Protein AF-A0A7L6N3I8-F1 (afdb_monomer)

Organism: NCBI:txid2725268

pLDDT: mean 95.49, std 3.64, range [67.25, 97.94]

Solvent-accessible surface area (backbone atoms only — not comparable to full-atom values): 7381 Å² total; per-residue (Å²): 107,68,72,64,43,45,74,68,75,47,87,74,80,85,43,65,76,22,38,38,44,42,50,69,79,38,63,87,68,44,58,77,39,73,49,67,50,59,47,77,50,19,39,75,73,53,94,69,89,72,90,60,63,66,74,77,82,92,82,75,50,76,74,46,78,44,81,47,46,58,76,43,58,46,72,83,89,39,80,44,69,35,82,55,75,45,78,46,72,44,59,66,72,44,55,93,79,67,46,61,71,83,43,68,98,71,69,88,82,84,89,80,133

Secondary structure (DSSP, 8-state):
-HHHHHTTT----S-EEEEHHHHHH-GGG--SEEE--GGGGT--SS--SSPP---------EEEEEEE-TTPEESGGG-EE--S-EEEEEES--GGGT--GGGTTT-------

Sequence (113 aa):
MIKRLEGKGRDLGIKHCSNSASTIKFPNHSLDMVRCGIALYGYPPVQTDEPFLPVMEVKARVIAIRKVLPGDGVSYGHTYKVEQPRVFASIGIGYADGYQRLFSNQDFFVFKQ

Foldseek 3Di:
DVVVCVVVVDDPPFDADAEQQCCVPPVPPGGRDHHYDVQVQQDRPDDDPDGGDHPDDDDWDFPDKDWDAFQDQDDPPSPDGDHHIDIDTDTPDDVVNVPDPVCVVPDDDDDDD

InterPro domains:
  IPR000821 Alanine racemase [PR00992] (18-45)
  IPR000821 Alanine racemase [PR00992] (71-86)
  IPR000821 Alanine racemase [PR00992] (88-103)
  IPR000821 Alanine racemase [PTHR30511] (3-106)
  IPR001608 Alanine racemase, N-terminal [PF01168] (2-45)
  IPR009006 Alanine racemase/group IV decarboxylase, C-terminal [G3DSA:2.40.37.10] (49-110)
  IPR009006 Alanine racemase/group IV decarboxylase, C-terminal [SSF50621] (41-110)
  IPR011079 Alanine racemase, C-terminal [PF00842] (55-109)
  IPR011079 Alanine racemase, C-terminal [SM01005] (55-113)
  IPR029066 PLP-binding barrel [G3DSA:3.20.20.10] (2-48)
  IPR029066 PLP-binding barrel [SSF51419] (9-56)

Radius of gyration: 24.55 Å; Cα contacts (8 Å, |Δi|>4): 131; chains: 1; bounding box: 43×32×72 Å

Nearest PDB structures (foldseek):
  1xql-assembly1_A  TM=8.725E-01  e=3.681E-07  Geobacillus stearothermophilus
  5yyc-assembly1_C  TM=9.199E-01  e=1.441E-06  Alkalihalophilus pseudofirmus OF4
  3s46-assembly1_B  TM=8.865E-01  e=1.594E-05  Streptococcus pneumoniae
  3e5p-assembly1_C  TM=8.773E-01  e=1.400E-05  Enterococcus faecalis
  3uw6-assembly1_A-1  TM=7.693E-01  e=2.288E-04  Geobacillus stearothermophilus

Mean predicted aligned error: 4.7 Å

Structure (mmCIF, N/CA/C/O backbone):
data_AF-A0A7L6N3I8-F1
#
_entry.id   AF-A0A7L6N3I8-F1
#
loop_
_atom_site.group_PDB
_atom_site.id
_atom_site.type_symbol
_atom_site.label_atom_id
_atom_site.label_alt_id
_atom_site.label_comp_id
_atom_site.label_asym_id
_atom_site.label_entity_id
_atom_site.label_seq_id
_atom_site.pdbx_PDB_ins_code
_atom_site.Cartn_x
_atom_site.Cartn_y
_atom_site.Cartn_z
_atom_site.occupancy
_atom_site.B_iso_or_equiv
_atom_site.auth_seq_id
_atom_site.auth_comp_id
_atom_site.auth_asym_id
_atom_site.auth_atom_id
_atom_site.pdbx_PDB_model_num
ATOM 1 N N . MET A 1 1 ? 20.654 -11.285 -28.985 1.00 89.44 1 MET A N 1
ATOM 2 C CA . MET A 1 1 ? 19.399 -11.441 -29.762 1.00 89.44 1 MET A CA 1
ATOM 3 C C . MET A 1 1 ? 19.153 -10.265 -30.701 1.00 89.44 1 MET A C 1
ATOM 5 O O . MET A 1 1 ? 19.070 -10.527 -31.889 1.00 89.44 1 MET A O 1
ATOM 9 N N . ILE A 1 2 ? 19.098 -9.018 -30.206 1.00 94.56 2 ILE A N 1
ATOM 10 C CA . ILE A 1 2 ? 18.902 -7.790 -31.015 1.00 94.56 2 ILE A CA 1
ATOM 11 C C . ILE A 1 2 ? 19.846 -7.750 -32.230 1.00 94.56 2 ILE A C 1
ATOM 13 O O . ILE A 1 2 ? 19.381 -7.917 -33.353 1.00 94.56 2 ILE A O 1
ATOM 17 N N . LYS A 1 3 ? 21.169 -7.765 -31.995 1.00 95.00 3 LYS A N 1
ATOM 18 C CA . LYS A 1 3 ? 22.193 -7.804 -33.062 1.00 95.00 3 LYS A CA 1
ATOM 19 C C . LYS A 1 3 ? 21.991 -8.922 -34.099 1.00 95.00 3 LYS A C 1
ATOM 21 O O . LYS A 1 3 ? 22.295 -8.755 -35.270 1.00 95.00 3 LYS A O 1
ATOM 26 N N . ARG A 1 4 ? 21.472 -10.084 -33.676 1.00 97.31 4 ARG A N 1
ATOM 27 C CA . ARG A 1 4 ? 21.223 -11.238 -34.562 1.00 97.31 4 ARG A CA 1
ATOM 28 C C . ARG A 1 4 ? 20.042 -10.990 -35.503 1.00 97.31 4 ARG A C 1
ATOM 30 O O . ARG A 1 4 ? 20.048 -11.501 -36.615 1.00 97.31 4 ARG A O 1
ATOM 37 N N . LEU A 1 5 ? 19.006 -10.296 -35.037 1.00 96.69 5 LEU A N 1
ATOM 38 C CA . LEU A 1 5 ? 17.815 -9.998 -35.834 1.00 96.69 5 LEU A CA 1
ATOM 39 C C . LEU A 1 5 ? 18.073 -8.818 -36.775 1.00 96.69 5 LEU A C 1
ATOM 41 O O . LEU A 1 5 ? 17.727 -8.906 -37.950 1.00 96.69 5 LEU A O 1
ATOM 45 N N . GLU A 1 6 ? 18.769 -7.788 -36.297 1.00 95.81 6 GLU A N 1
ATOM 46 C CA . GLU A 1 6 ? 19.216 -6.657 -37.122 1.00 95.81 6 GLU A CA 1
ATOM 47 C C . GLU A 1 6 ? 20.187 -7.117 -38.218 1.00 95.81 6 GLU A C 1
ATOM 49 O O . GLU A 1 6 ? 20.020 -6.758 -39.378 1.00 95.81 6 GLU A O 1
ATOM 54 N N . GLY A 1 7 ? 21.119 -8.028 -37.903 1.00 97.12 7 GLY A N 1
ATOM 55 C CA . GLY A 1 7 ? 21.996 -8.658 -38.899 1.00 97.12 7 GLY A CA 1
ATOM 56 C C . GLY A 1 7 ? 21.265 -9.500 -39.958 1.00 97.12 7 GLY A C 1
ATOM 57 O O . GLY A 1 7 ? 21.863 -9.870 -40.962 1.00 97.12 7 GLY A O 1
ATOM 58 N N . LYS A 1 8 ? 19.971 -9.794 -39.761 1.00 97.56 8 LYS A N 1
ATOM 59 C CA . LYS A 1 8 ? 19.078 -10.414 -40.758 1.00 97.56 8 LYS A CA 1
ATOM 60 C C . LYS A 1 8 ? 18.182 -9.389 -41.476 1.00 97.56 8 LYS A C 1
ATOM 62 O O . LYS A 1 8 ? 17.199 -9.788 -42.097 1.00 97.56 8 LYS A O 1
ATOM 67 N N . GLY A 1 9 ? 18.474 -8.092 -41.357 1.00 96.88 9 GLY A N 1
ATOM 68 C CA . GLY A 1 9 ? 17.721 -7.007 -41.993 1.00 96.88 9 GLY A CA 1
ATOM 69 C C . GLY A 1 9 ? 16.347 -6.736 -41.375 1.00 96.88 9 GLY A C 1
ATOM 70 O O . GLY A 1 9 ? 15.473 -6.204 -42.052 1.00 96.88 9 GLY A O 1
ATOM 71 N N . ARG A 1 10 ? 16.107 -7.143 -40.119 1.00 97.19 10 ARG A N 1
ATOM 72 C CA . ARG A 1 10 ? 14.838 -6.863 -39.426 1.00 97.19 10 ARG A CA 1
ATOM 73 C C . ARG A 1 10 ? 14.891 -5.493 -38.754 1.00 97.19 10 ARG A C 1
ATOM 75 O O . ARG A 1 10 ? 15.762 -5.272 -37.919 1.00 97.19 10 ARG A O 1
ATOM 82 N N . ASP A 1 11 ? 13.918 -4.639 -39.058 1.00 96.19 11 ASP A N 1
ATOM 83 C CA . ASP A 1 11 ? 13.619 -3.457 -38.249 1.00 96.19 11 ASP A CA 1
ATOM 84 C C . ASP A 1 11 ? 12.865 -3.884 -36.980 1.00 96.19 11 ASP A C 1
ATOM 86 O O . ASP A 1 11 ? 11.878 -4.621 -37.044 1.00 96.19 11 ASP A O 1
ATOM 90 N N . LEU A 1 12 ? 13.379 -3.469 -35.823 1.00 95.62 12 LEU A N 1
ATOM 91 C CA . LEU A 1 12 ? 12.834 -3.798 -34.505 1.00 95.62 12 LEU A CA 1
ATOM 92 C C . LEU A 1 12 ? 12.142 -2.601 -33.838 1.00 95.62 12 LEU A C 1
ATOM 94 O O . LEU A 1 12 ? 11.598 -2.766 -32.745 1.00 95.62 12 LEU A O 1
ATOM 98 N N . GLY A 1 13 ? 12.176 -1.415 -34.455 1.00 96.19 13 GLY A N 1
ATOM 99 C CA . GLY A 1 13 ? 11.630 -0.190 -33.880 1.00 96.19 13 GLY A CA 1
ATOM 100 C C . GLY A 1 13 ? 12.259 0.188 -32.531 1.00 96.19 13 GLY A C 1
ATOM 101 O O . GLY A 1 13 ? 13.454 -0.025 -32.290 1.00 96.19 13 GLY A O 1
ATOM 102 N N . ILE A 1 14 ? 11.430 0.762 -31.650 1.00 97.19 14 ILE A N 1
ATOM 103 C CA . ILE A 1 14 ? 11.811 1.182 -30.295 1.00 97.19 14 ILE A CA 1
ATOM 104 C C . ILE A 1 14 ? 12.007 -0.048 -29.410 1.00 97.19 14 ILE A C 1
ATOM 106 O O . ILE A 1 14 ? 11.096 -0.848 -29.192 1.00 97.19 14 ILE A O 1
ATOM 110 N N . LYS A 1 15 ? 13.194 -0.158 -28.828 1.00 96.62 15 LYS A N 1
ATOM 111 C CA . LYS A 1 15 ? 13.588 -1.240 -27.934 1.00 96.62 15 LYS A CA 1
ATOM 112 C C . LYS A 1 15 ? 13.580 -0.721 -26.505 1.00 96.62 15 LYS A C 1
ATOM 114 O O . LYS A 1 15 ? 14.092 0.355 -26.218 1.00 96.62 15 LYS A O 1
ATOM 119 N N . HIS A 1 16 ? 13.029 -1.501 -25.584 1.00 96.88 16 HIS A N 1
ATOM 120 C CA . HIS A 1 16 ? 12.996 -1.138 -24.170 1.00 96.88 16 HIS A CA 1
ATOM 121 C C . HIS A 1 16 ? 13.052 -2.370 -23.268 1.00 96.88 16 HIS A C 1
ATOM 123 O O . HIS A 1 16 ? 12.324 -3.344 -23.460 1.00 96.88 16 HIS A O 1
ATOM 129 N N . CYS A 1 17 ? 13.853 -2.312 -22.208 1.00 96.44 17 CYS A N 1
ATOM 130 C CA . CYS A 1 17 ? 13.963 -3.397 -21.225 1.00 96.44 17 CYS A CA 1
ATOM 131 C C . CYS A 1 17 ? 13.841 -2.919 -19.774 1.00 96.44 17 CYS A C 1
ATOM 133 O O . CYS A 1 17 ? 13.401 -3.701 -18.938 1.00 96.44 17 CYS A O 1
ATOM 135 N N . SER A 1 18 ? 14.123 -1.646 -19.491 1.00 97.81 18 SER A N 1
ATOM 136 C CA . SER A 1 18 ? 14.131 -1.102 -18.131 1.00 97.81 18 SER A CA 1
ATOM 137 C C . SER A 1 18 ? 12.723 -0.841 -17.590 1.00 97.81 18 SER A C 1
ATOM 139 O O . SER A 1 18 ? 11.936 -0.138 -18.222 1.00 97.81 18 SER A O 1
ATOM 141 N N . ASN A 1 19 ? 12.411 -1.396 -16.416 1.00 97.50 19 ASN A N 1
ATOM 142 C CA . ASN A 1 19 ? 11.276 -0.987 -15.579 1.00 97.50 19 ASN A CA 1
ATOM 143 C C . ASN A 1 19 ? 11.725 0.090 -14.567 1.00 97.50 19 ASN A C 1
ATOM 145 O O . ASN A 1 19 ? 12.885 0.489 -14.583 1.00 97.50 19 ASN A O 1
ATOM 149 N N . SER A 1 20 ? 10.859 0.501 -13.632 1.00 96.88 20 SER A N 1
ATOM 150 C CA . SER A 1 20 ? 11.214 1.478 -12.586 1.00 96.88 20 SER A CA 1
ATOM 151 C C . SER A 1 20 ? 12.528 1.156 -11.850 1.00 96.88 20 SER A C 1
ATOM 153 O O . SER A 1 20 ? 13.354 2.040 -11.658 1.00 96.88 20 SER A O 1
ATOM 155 N N . ALA A 1 21 ? 12.735 -0.104 -11.445 1.00 96.50 21 ALA A N 1
ATOM 156 C CA . ALA A 1 21 ? 13.924 -0.514 -10.696 1.00 96.50 21 ALA A CA 1
ATOM 157 C C . ALA A 1 21 ? 15.191 -0.423 -11.553 1.00 96.50 21 ALA A C 1
ATOM 159 O O . ALA A 1 21 ? 16.202 0.122 -11.110 1.00 96.50 21 ALA A O 1
ATOM 160 N N . SER A 1 22 ? 15.138 -0.949 -12.780 1.00 96.69 22 SER A N 1
ATOM 161 C CA . SER A 1 22 ? 16.276 -0.937 -13.701 1.00 96.69 22 SER A CA 1
ATOM 162 C C . SER A 1 22 ? 16.632 0.473 -14.159 1.00 96.69 22 SER A C 1
ATOM 164 O O . SER A 1 22 ? 17.814 0.771 -14.268 1.00 96.69 22 SER A O 1
ATOM 166 N N . THR A 1 23 ? 15.643 1.345 -14.372 1.00 95.12 23 THR A N 1
ATOM 167 C CA . THR A 1 23 ? 1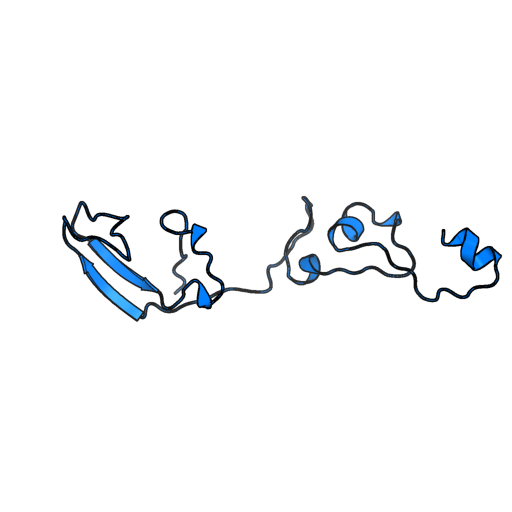5.886 2.748 -14.736 1.00 95.12 23 THR A CA 1
ATOM 168 C C . THR A 1 23 ? 16.722 3.469 -13.675 1.00 95.12 23 THR A C 1
ATOM 170 O O . THR A 1 23 ? 17.603 4.240 -14.033 1.00 95.12 23 THR A O 1
ATOM 173 N N . ILE A 1 24 ? 16.495 3.175 -12.389 1.00 93.56 24 ILE A N 1
ATOM 174 C CA . ILE A 1 24 ? 17.222 3.800 -11.273 1.00 93.56 24 ILE A CA 1
ATOM 175 C C . ILE A 1 24 ? 18.569 3.108 -11.019 1.00 93.56 24 ILE A C 1
ATOM 177 O O . ILE A 1 24 ? 19.595 3.772 -10.931 1.00 93.56 24 ILE A O 1
ATOM 181 N N . LYS A 1 25 ? 18.602 1.770 -10.912 1.00 94.50 25 LYS A N 1
ATOM 182 C CA . LYS A 1 25 ? 19.841 1.030 -10.585 1.00 94.50 25 LYS A CA 1
ATOM 183 C C . LYS A 1 25 ? 20.843 0.961 -11.731 1.00 94.50 25 LYS A C 1
ATOM 185 O O . LYS A 1 25 ? 22.040 0.826 -11.494 1.00 94.50 25 LYS A O 1
ATOM 190 N N . PHE A 1 26 ? 20.355 0.969 -12.965 1.00 94.19 26 PHE A N 1
ATOM 191 C CA . PHE A 1 26 ? 21.134 0.653 -14.156 1.00 94.19 26 PHE A CA 1
ATOM 192 C C . PHE A 1 26 ? 20.844 1.659 -15.281 1.00 94.19 26 PHE A C 1
ATOM 194 O O . PHE A 1 26 ? 20.432 1.246 -16.369 1.00 94.19 26 PHE A O 1
ATOM 201 N N . PRO A 1 27 ? 21.078 2.969 -15.070 1.00 87.44 27 PRO A N 1
ATOM 202 C CA . PRO A 1 27 ? 20.672 4.015 -16.015 1.00 87.44 27 PRO A CA 1
ATOM 203 C C . PRO A 1 27 ? 21.234 3.791 -17.430 1.00 87.44 27 PRO A C 1
ATOM 205 O O . PRO A 1 27 ? 20.528 3.986 -18.417 1.00 87.44 27 PRO A O 1
ATOM 208 N N . ASN A 1 28 ? 22.451 3.245 -17.527 1.00 93.56 28 ASN A N 1
ATOM 209 C CA . ASN A 1 28 ? 23.148 2.971 -18.792 1.00 93.56 28 ASN A CA 1
ATOM 210 C C . ASN A 1 28 ? 22.733 1.661 -19.493 1.00 93.56 28 ASN A C 1
ATOM 212 O O . ASN A 1 28 ? 23.281 1.333 -20.540 1.00 93.56 28 ASN A O 1
ATOM 216 N N . HIS A 1 29 ? 21.809 0.883 -18.920 1.00 92.19 29 HIS A N 1
ATOM 217 C CA . HIS A 1 29 ? 21.325 -0.377 -19.507 1.00 92.19 29 HIS A CA 1
ATOM 218 C C . HIS A 1 29 ? 19.969 -0.225 -20.203 1.00 92.19 29 HIS A C 1
ATOM 220 O O . HIS A 1 29 ? 19.414 -1.202 -20.711 1.00 92.19 29 HIS A O 1
ATOM 226 N N . SER A 1 30 ? 19.425 0.992 -20.219 1.00 93.44 30 SER A N 1
ATOM 227 C CA . SER A 1 30 ? 18.241 1.309 -21.004 1.00 93.44 30 SER A CA 1
ATOM 228 C C . SER A 1 30 ? 18.586 1.291 -22.491 1.00 93.44 30 SER A C 1
ATOM 230 O O . SER A 1 30 ? 19.685 1.654 -22.896 1.00 93.44 30 SER A O 1
ATOM 232 N N . LEU A 1 31 ? 17.641 0.812 -23.296 1.00 95.00 31 LEU A N 1
ATOM 233 C CA . LEU A 1 31 ? 17.734 0.847 -24.752 1.00 95.00 31 LEU A CA 1
ATOM 234 C C . LEU A 1 31 ? 17.189 2.207 -25.222 1.00 95.00 31 LEU A C 1
ATOM 236 O O . LEU A 1 31 ? 17.577 3.238 -24.687 1.00 95.00 31 LEU A O 1
ATOM 240 N N . ASP A 1 32 ? 16.249 2.228 -26.159 1.00 96.62 32 ASP A N 1
ATOM 241 C CA . ASP A 1 32 ? 15.715 3.475 -26.714 1.00 96.62 32 ASP A CA 1
ATOM 242 C C . ASP A 1 32 ? 14.679 4.140 -25.785 1.00 96.62 32 ASP A C 1
ATOM 244 O O . ASP A 1 32 ? 14.432 5.338 -25.875 1.00 96.62 32 ASP A O 1
ATOM 248 N N . MET A 1 33 ? 14.039 3.363 -24.900 1.00 97.50 33 MET A N 1
ATOM 249 C CA . MET A 1 33 ? 12.992 3.839 -23.988 1.00 97.50 33 MET A CA 1
ATOM 250 C C . MET A 1 33 ? 12.976 3.050 -22.665 1.00 97.50 33 MET A C 1
ATOM 252 O O . MET A 1 33 ? 13.455 1.912 -22.581 1.00 97.50 33 MET A O 1
ATOM 256 N N . VAL A 1 34 ? 12.380 3.641 -21.624 1.00 97.44 34 VAL A N 1
ATOM 257 C CA . VAL A 1 34 ? 12.142 3.027 -20.306 1.00 97.44 34 VAL A CA 1
ATOM 258 C C . VAL A 1 34 ? 10.649 2.868 -20.012 1.00 97.44 34 VAL A C 1
ATOM 260 O O . VAL A 1 34 ? 9.813 3.547 -20.600 1.00 97.44 34 VAL A O 1
ATOM 263 N N . ARG A 1 35 ? 10.298 1.978 -19.078 1.00 97.44 35 ARG A N 1
ATOM 264 C CA . ARG A 1 35 ? 8.918 1.733 -18.625 1.00 97.44 35 ARG A CA 1
ATOM 265 C C . ARG A 1 35 ? 8.800 1.958 -17.120 1.00 97.44 35 ARG A C 1
ATOM 267 O O . ARG A 1 35 ? 8.720 1.009 -16.336 1.00 97.44 35 ARG A O 1
ATOM 274 N N . CYS A 1 36 ? 8.823 3.222 -16.711 1.00 96.06 36 CYS A N 1
ATOM 275 C CA . CYS A 1 36 ? 8.592 3.593 -15.318 1.00 96.06 36 CYS A CA 1
ATOM 276 C C . CYS A 1 36 ? 7.120 3.349 -14.962 1.00 96.06 36 CYS A C 1
ATOM 278 O O . CYS A 1 36 ? 6.230 3.960 -15.536 1.00 96.06 36 CYS A O 1
ATOM 280 N N . GLY A 1 37 ? 6.878 2.422 -14.036 1.00 97.50 37 GLY A N 1
ATOM 281 C CA . GLY A 1 37 ? 5.558 2.111 -13.488 1.00 97.50 37 GLY A CA 1
ATOM 282 C C . GLY A 1 37 ? 5.443 2.654 -12.071 1.00 97.50 37 GLY A C 1
ATOM 283 O O . GLY A 1 37 ? 5.155 3.825 -11.879 1.00 97.50 37 GLY A O 1
ATOM 284 N N . ILE A 1 38 ? 5.751 1.817 -11.073 1.00 97.19 38 ILE A N 1
ATOM 285 C CA . ILE A 1 38 ? 5.610 2.145 -9.640 1.00 97.19 38 ILE A CA 1
ATOM 286 C C . ILE A 1 38 ? 6.306 3.452 -9.205 1.00 97.19 38 ILE 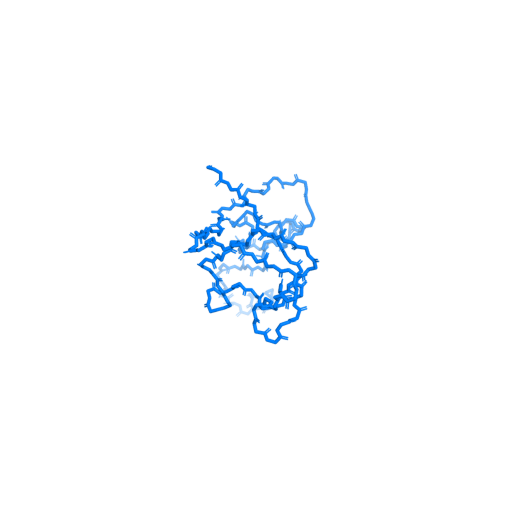A C 1
ATOM 288 O O . ILE A 1 38 ? 5.805 4.155 -8.335 1.00 97.19 38 ILE A O 1
ATOM 292 N N . ALA A 1 39 ? 7.396 3.828 -9.885 1.00 96.19 39 ALA A N 1
ATOM 293 C CA . ALA A 1 39 ? 8.094 5.084 -9.640 1.00 96.19 39 ALA A CA 1
ATOM 294 C C . ALA A 1 39 ? 7.221 6.315 -9.945 1.00 96.19 39 ALA A C 1
ATOM 296 O O . ALA A 1 39 ? 7.291 7.298 -9.217 1.00 96.19 39 ALA A O 1
ATOM 297 N N . LEU A 1 40 ? 6.357 6.247 -10.966 1.00 96.50 40 LEU A N 1
ATOM 298 C CA . LEU A 1 40 ? 5.425 7.330 -11.307 1.00 96.50 40 LEU A CA 1
ATOM 299 C C . LEU A 1 40 ? 4.341 7.531 -10.241 1.00 96.50 40 LEU A C 1
ATOM 301 O O . LEU A 1 40 ? 3.772 8.611 -10.150 1.00 96.50 40 LEU A O 1
ATOM 305 N N . TYR A 1 41 ? 4.071 6.510 -9.423 1.00 97.31 41 TYR A N 1
ATOM 306 C CA . TYR A 1 41 ? 3.121 6.593 -8.312 1.00 97.31 41 TYR A CA 1
ATOM 307 C C . TYR A 1 41 ? 3.771 7.059 -7.005 1.00 97.31 41 TYR A C 1
ATOM 309 O O . TYR A 1 41 ? 3.126 7.039 -5.956 1.00 97.31 41 TYR A O 1
ATOM 317 N N . GLY A 1 42 ? 5.043 7.465 -7.050 1.00 96.44 42 GLY A N 1
ATOM 318 C CA . GLY A 1 42 ? 5.731 7.953 -5.865 1.00 96.44 42 GLY A CA 1
ATOM 319 C C . GLY A 1 42 ? 6.152 6.853 -4.900 1.00 96.44 42 GLY A C 1
ATOM 320 O O . GLY A 1 42 ? 6.239 7.106 -3.703 1.00 96.44 42 GLY A O 1
ATOM 321 N N . TYR A 1 43 ? 6.398 5.639 -5.401 1.00 96.12 43 TYR A N 1
ATOM 322 C CA . TYR A 1 43 ? 6.901 4.530 -4.595 1.00 96.12 43 TYR A CA 1
ATOM 323 C C . TYR A 1 43 ? 8.272 4.067 -5.105 1.00 96.12 43 TYR A C 1
ATOM 325 O O . TYR A 1 43 ? 8.399 3.719 -6.288 1.00 96.12 43 TYR A O 1
ATOM 333 N N . PRO A 1 44 ? 9.296 4.023 -4.232 1.00 95.62 44 PRO A N 1
ATOM 334 C CA . PRO A 1 44 ? 10.637 3.630 -4.627 1.00 95.62 44 PRO A CA 1
ATOM 335 C C . PRO A 1 44 ? 10.659 2.130 -4.973 1.00 95.62 44 PRO A C 1
ATOM 337 O O . PRO A 1 44 ? 10.363 1.292 -4.121 1.00 95.62 44 PRO A O 1
ATOM 340 N N . PRO A 1 45 ? 11.021 1.742 -6.211 1.00 95.25 45 PRO A N 1
ATOM 341 C CA . PRO A 1 45 ? 11.093 0.331 -6.604 1.00 95.25 45 PRO A CA 1
ATOM 342 C C . PRO A 1 45 ? 12.320 -0.385 -6.018 1.00 95.25 45 PRO A C 1
ATOM 344 O O . PRO A 1 45 ? 12.450 -1.604 -6.133 1.00 95.25 45 PRO A O 1
ATOM 347 N N . VAL A 1 46 ? 13.261 0.387 -5.475 1.00 95.38 46 VAL A N 1
ATOM 348 C CA . VAL A 1 46 ? 14.542 -0.023 -4.904 1.00 95.38 46 VAL A CA 1
ATOM 349 C C . VAL A 1 46 ? 14.949 0.989 -3.837 1.00 95.38 46 VAL A C 1
ATOM 351 O O . VAL A 1 46 ? 14.482 2.122 -3.874 1.00 95.38 46 VAL A O 1
ATOM 354 N N . GLN A 1 47 ? 15.857 0.618 -2.934 1.00 94.19 47 GLN A N 1
ATOM 355 C CA . GLN A 1 47 ? 16.484 1.587 -2.034 1.00 94.19 47 GLN A CA 1
ATOM 356 C C . GLN A 1 47 ? 17.241 2.651 -2.842 1.00 94.19 47 GLN A C 1
ATOM 358 O O . GLN A 1 47 ? 18.023 2.313 -3.734 1.00 94.19 47 GLN A O 1
ATOM 363 N N . THR A 1 48 ? 16.968 3.918 -2.548 1.00 89.69 48 THR A N 1
ATOM 364 C CA . THR A 1 48 ? 17.506 5.090 -3.241 1.00 89.69 48 THR A CA 1
ATOM 365 C C . THR A 1 48 ? 17.309 6.327 -2.368 1.00 89.69 48 THR A C 1
ATOM 367 O O . THR A 1 48 ? 16.370 6.359 -1.573 1.00 89.69 48 THR A O 1
ATOM 370 N N . ASP A 1 49 ? 18.183 7.319 -2.530 1.00 88.94 49 ASP A N 1
ATOM 371 C CA . ASP A 1 49 ? 18.088 8.619 -1.856 1.00 88.94 49 ASP A CA 1
ATOM 372 C C . ASP A 1 49 ? 17.194 9.614 -2.621 1.00 88.94 49 ASP A C 1
ATOM 374 O O . ASP A 1 49 ? 16.914 10.706 -2.130 1.00 88.94 49 ASP A O 1
ATOM 378 N N . GLU A 1 50 ? 16.731 9.243 -3.821 1.00 86.75 50 GLU A N 1
ATOM 379 C CA . GLU A 1 50 ? 15.834 10.073 -4.623 1.00 86.75 50 GLU A CA 1
ATOM 380 C C . GLU A 1 50 ? 14.480 10.262 -3.919 1.00 86.75 50 GLU A C 1
ATOM 382 O O . GLU A 1 50 ? 13.887 9.286 -3.439 1.00 86.75 50 GLU A O 1
ATOM 387 N N . PRO A 1 51 ? 13.939 11.492 -3.873 1.00 91.69 51 PRO A N 1
ATOM 388 C CA . PRO A 1 51 ? 12.674 11.750 -3.208 1.00 91.69 51 PRO A CA 1
ATOM 389 C C . PRO A 1 51 ? 11.507 11.194 -4.031 1.00 91.69 51 PRO A C 1
ATOM 391 O O . PRO A 1 51 ? 11.215 11.647 -5.136 1.00 91.69 51 PRO A O 1
ATOM 394 N N . PHE A 1 52 ? 10.785 10.239 -3.450 1.00 95.88 52 PHE A N 1
ATOM 395 C CA . PHE A 1 52 ? 9.509 9.755 -3.968 1.00 95.88 52 PHE A CA 1
ATOM 396 C C . PHE A 1 52 ? 8.358 10.384 -3.182 1.00 95.88 52 PHE A C 1
ATOM 398 O O . PHE A 1 52 ? 8.337 10.331 -1.954 1.00 95.88 52 PHE A O 1
ATOM 405 N N . LEU A 1 53 ? 7.396 10.975 -3.894 1.00 96.31 53 LEU A N 1
ATOM 406 C CA . LEU A 1 53 ? 6.196 11.576 -3.310 1.00 96.31 53 LEU A CA 1
ATOM 407 C C . LEU A 1 53 ? 4.979 10.703 -3.631 1.00 96.31 53 LEU A C 1
ATOM 409 O O . LEU A 1 53 ? 4.519 10.748 -4.775 1.00 96.31 53 LEU A O 1
ATOM 413 N N . PRO A 1 54 ? 4.451 9.916 -2.671 1.00 96.69 54 PRO A N 1
ATOM 414 C CA . PRO A 1 54 ? 3.270 9.090 -2.895 1.00 96.69 54 PRO A CA 1
ATOM 415 C C . PRO A 1 5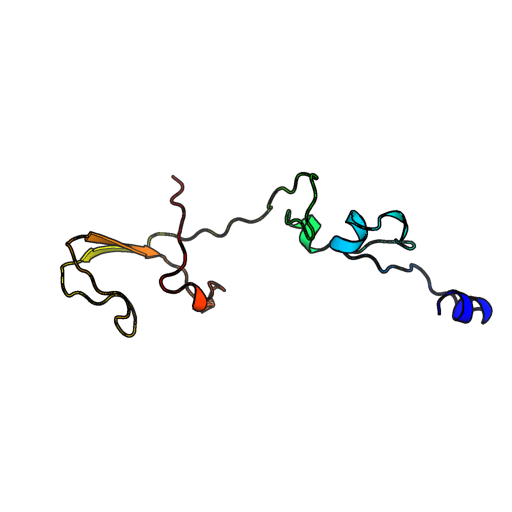4 ? 2.100 9.924 -3.419 1.00 96.69 54 PRO A C 1
ATOM 417 O O . PRO A 1 54 ? 1.719 10.925 -2.815 1.00 96.69 54 PRO A O 1
ATOM 420 N N . VAL A 1 55 ? 1.516 9.501 -4.541 1.00 97.44 55 VAL A N 1
ATOM 421 C CA . VAL A 1 55 ? 0.455 10.269 -5.225 1.00 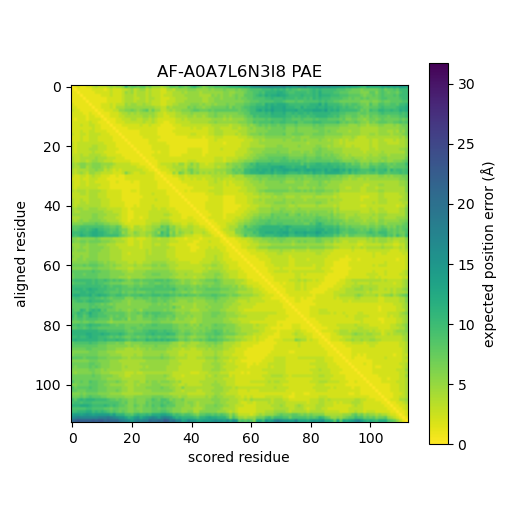97.44 55 VAL A CA 1
ATOM 422 C C . VAL A 1 55 ? -0.962 9.834 -4.840 1.00 97.44 55 VAL A C 1
ATOM 424 O O . VAL A 1 55 ? -1.938 10.382 -5.347 1.00 97.44 55 VAL A O 1
ATOM 427 N N . MET A 1 56 ? -1.095 8.830 -3.968 1.00 96.06 56 MET A N 1
ATOM 428 C CA . MET A 1 56 ? -2.376 8.243 -3.577 1.00 96.06 56 MET A CA 1
ATOM 429 C C . MET A 1 56 ? -2.482 8.114 -2.058 1.00 96.06 56 MET A C 1
ATOM 431 O O . MET A 1 56 ? -1.571 7.622 -1.399 1.00 96.06 56 MET A O 1
ATOM 435 N N . GLU A 1 57 ? -3.641 8.491 -1.519 1.00 95.25 57 GLU A N 1
ATOM 436 C CA . GLU A 1 57 ? -4.044 8.201 -0.144 1.00 95.25 57 GLU A CA 1
ATOM 437 C C . GLU A 1 57 ? -5.361 7.418 -0.154 1.00 95.25 57 GLU A C 1
ATOM 439 O O . GLU A 1 57 ? -6.319 7.819 -0.817 1.00 95.25 57 GLU A O 1
ATOM 444 N N . VAL A 1 58 ? -5.435 6.338 0.625 1.00 95.44 58 VAL A N 1
ATOM 445 C CA . VAL A 1 58 ? -6.691 5.620 0.878 1.00 95.44 58 VAL A CA 1
ATOM 446 C C . VAL A 1 58 ? -7.328 6.193 2.139 1.00 95.44 58 VAL A C 1
ATOM 448 O O . VAL A 1 58 ? -6.697 6.248 3.194 1.00 95.44 58 VAL A O 1
ATOM 451 N N . LYS A 1 59 ? -8.582 6.641 2.032 1.00 96.50 59 LYS A N 1
ATOM 452 C CA . LYS A 1 59 ? -9.335 7.258 3.131 1.00 96.50 59 LYS A CA 1
ATOM 453 C C . LYS A 1 59 ? -10.663 6.545 3.315 1.00 96.50 59 LYS A C 1
ATOM 455 O O . LYS A 1 59 ? -11.313 6.174 2.344 1.00 96.50 59 LYS A O 1
ATOM 460 N N . ALA A 1 60 ? -11.082 6.417 4.566 1.00 96.50 60 ALA A N 1
ATOM 461 C CA . ALA A 1 60 ? -12.369 5.851 4.936 1.00 96.50 60 ALA A CA 1
ATOM 462 C C . ALA A 1 60 ? -12.982 6.653 6.086 1.00 96.50 60 ALA A C 1
ATOM 464 O O . ALA A 1 60 ? -12.285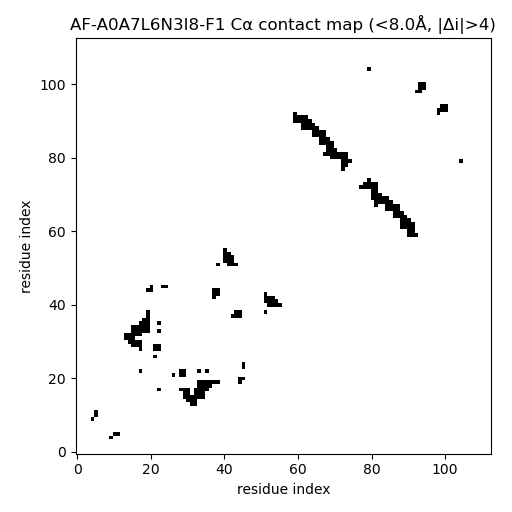 7.367 6.810 1.00 96.50 60 ALA A O 1
ATOM 465 N N . ARG A 1 61 ? -14.303 6.551 6.244 1.00 96.56 61 ARG A N 1
ATOM 466 C CA . ARG A 1 61 ? -15.040 7.245 7.306 1.00 96.56 61 ARG A CA 1
ATOM 467 C C . ARG A 1 61 ? -15.322 6.306 8.469 1.00 96.56 61 ARG A C 1
ATOM 469 O O . ARG A 1 61 ? -15.555 5.112 8.278 1.00 96.56 61 ARG A O 1
ATOM 476 N N . VAL A 1 62 ? -15.369 6.876 9.668 1.00 97.19 62 VAL A N 1
ATOM 477 C CA . VAL A 1 62 ? -16.005 6.227 10.814 1.00 97.19 62 VAL A CA 1
ATOM 478 C C . VAL A 1 62 ? -17.506 6.168 10.543 1.00 97.19 62 VAL A C 1
ATOM 480 O O . VAL A 1 62 ? -18.133 7.204 10.333 1.00 97.19 62 VAL A O 1
ATOM 483 N N . ILE A 1 63 ? -18.075 4.964 10.544 1.00 97.69 63 ILE A N 1
ATOM 484 C CA . ILE A 1 63 ? -19.508 4.740 10.289 1.00 97.69 63 ILE A CA 1
ATOM 485 C C . ILE A 1 63 ? -20.300 4.470 11.571 1.00 97.69 63 ILE A C 1
ATOM 487 O O . ILE A 1 63 ? -21.516 4.626 11.586 1.00 97.69 63 ILE A O 1
ATOM 491 N N . ALA A 1 64 ? -19.624 4.080 12.654 1.00 97.94 64 ALA A N 1
ATOM 492 C CA . ALA A 1 64 ? -20.239 3.899 13.962 1.00 97.94 64 ALA A CA 1
ATOM 493 C C . ALA A 1 64 ? -19.206 4.042 15.082 1.00 97.94 64 ALA A C 1
ATOM 495 O O . ALA A 1 64 ? -18.061 3.609 14.941 1.00 97.94 64 ALA A O 1
ATOM 496 N N . ILE A 1 65 ? -19.650 4.587 16.214 1.00 97.75 65 ILE A N 1
ATOM 497 C CA . ILE A 1 65 ? -18.904 4.627 17.473 1.00 97.75 65 ILE A CA 1
ATOM 498 C C . ILE A 1 65 ? -19.697 3.850 18.517 1.00 97.75 65 ILE A C 1
ATOM 500 O O . ILE A 1 65 ? -20.892 4.091 18.695 1.00 97.75 65 ILE A O 1
ATOM 504 N N . ARG A 1 66 ? -19.046 2.914 19.213 1.00 96.25 66 ARG A N 1
ATOM 505 C CA . ARG A 1 66 ? -19.694 2.102 20.253 1.00 96.25 66 ARG A CA 1
ATOM 506 C C . ARG A 1 66 ? -18.801 1.990 21.481 1.00 96.25 66 ARG A C 1
ATOM 508 O O . ARG A 1 66 ? -17.590 1.822 21.358 1.00 96.25 66 ARG A O 1
ATOM 515 N N . LYS A 1 67 ? -19.411 2.069 22.665 1.00 97.25 67 LYS A N 1
ATOM 516 C CA . LYS A 1 67 ? -18.773 1.642 23.914 1.00 97.25 67 LYS A CA 1
ATOM 517 C C . LYS A 1 67 ? -18.867 0.121 23.997 1.00 97.25 67 LYS A C 1
ATOM 519 O O . LYS A 1 67 ? -19.927 -0.427 23.706 1.00 97.25 67 LYS A O 1
ATOM 524 N N . VAL A 1 68 ? -17.772 -0.521 24.378 1.00 96.00 68 VAL A N 1
ATOM 525 C CA . VAL A 1 68 ? -17.680 -1.970 24.593 1.00 96.00 68 VAL A CA 1
ATOM 526 C C . VAL A 1 68 ? -17.176 -2.242 26.002 1.00 96.00 68 VAL A C 1
ATOM 528 O O . VAL A 1 68 ? -16.435 -1.429 26.572 1.00 96.00 68 VAL A O 1
ATOM 531 N N . LEU A 1 69 ? -17.597 -3.365 26.563 1.00 97.06 69 LEU A N 1
ATOM 532 C CA . LEU A 1 69 ? -17.328 -3.766 27.937 1.00 97.06 69 LEU A CA 1
ATOM 533 C C . LEU A 1 69 ? -16.443 -5.019 27.984 1.00 97.06 69 LEU A C 1
ATOM 535 O O . LEU A 1 69 ? -16.330 -5.737 26.988 1.00 97.06 69 LEU A O 1
ATOM 539 N N . PRO A 1 70 ? -15.797 -5.295 29.131 1.00 97.44 70 PRO A N 1
ATOM 540 C CA . PRO A 1 70 ? -15.062 -6.537 29.326 1.00 97.44 70 PRO A CA 1
ATOM 541 C C . PRO A 1 70 ? -15.919 -7.764 29.001 1.00 97.44 70 PRO A C 1
ATOM 543 O O . PRO A 1 70 ? -17.070 -7.848 29.424 1.00 97.44 70 PRO A O 1
ATOM 546 N N . GLY A 1 71 ? -15.347 -8.714 28.264 1.00 94.94 71 GLY A N 1
ATOM 547 C CA . GLY A 1 71 ? -16.040 -9.922 27.804 1.00 94.94 71 GLY A CA 1
ATOM 548 C C . GLY A 1 71 ? -16.640 -9.818 26.400 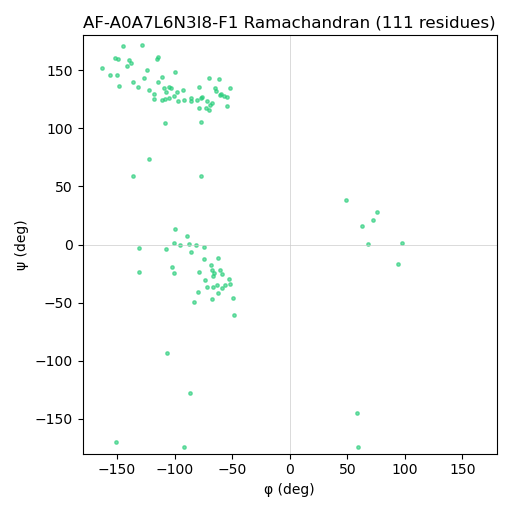1.00 94.94 71 GLY A C 1
ATOM 549 O O . GLY A 1 71 ? -16.881 -10.860 25.787 1.00 94.94 71 GLY A O 1
ATOM 550 N N . ASP A 1 72 ? -16.797 -8.611 25.845 1.00 96.00 72 ASP A N 1
ATOM 551 C CA . ASP A 1 72 ? -17.241 -8.441 24.459 1.00 96.00 72 ASP A CA 1
ATOM 552 C C . ASP A 1 72 ? -16.212 -9.029 23.477 1.00 96.00 72 ASP A C 1
ATOM 554 O O . ASP A 1 72 ? -15.005 -8.763 23.550 1.00 96.00 72 ASP A O 1
ATOM 558 N N . GLY A 1 73 ? -16.703 -9.822 22.523 1.00 95.75 73 GLY A N 1
ATOM 559 C CA . GLY A 1 73 ? -15.932 -10.317 21.387 1.00 95.75 73 GLY A CA 1
ATOM 560 C C . GLY A 1 73 ? -16.067 -9.388 20.184 1.00 95.75 73 GLY A C 1
ATOM 561 O O . GLY A 1 73 ? -17.175 -9.013 19.802 1.00 95.75 73 GLY A O 1
ATOM 562 N N . VAL A 1 74 ? -14.952 -9.038 19.544 1.00 95.56 74 VAL A N 1
ATOM 563 C CA . VAL A 1 74 ? -14.949 -8.100 18.411 1.00 95.56 74 VAL A CA 1
ATOM 564 C C . VAL A 1 74 ? -14.797 -8.848 17.092 1.00 95.56 74 VAL A C 1
ATOM 566 O O . VAL A 1 74 ? -13.919 -9.699 16.947 1.00 95.56 74 VAL A O 1
ATOM 569 N N . SER A 1 75 ? -15.624 -8.462 16.113 1.00 95.56 75 SER A N 1
ATOM 570 C CA . SER A 1 75 ? -15.660 -9.037 14.764 1.00 95.56 75 SER A CA 1
ATOM 571 C C . SER A 1 75 ? -15.962 -10.545 14.753 1.00 95.56 75 SER A C 1
ATOM 573 O O . SER A 1 75 ? -16.298 -11.157 15.772 1.00 95.56 75 SER A O 1
ATOM 575 N N . TYR A 1 76 ? -15.893 -11.143 13.567 1.00 96.38 76 TYR A N 1
ATOM 576 C CA . TYR A 1 76 ? -16.130 -12.566 13.355 1.00 96.38 76 TYR A CA 1
ATOM 577 C C . TYR A 1 76 ? -15.128 -13.436 14.117 1.00 96.38 76 TYR A C 1
ATOM 579 O O . TYR A 1 76 ? -13.944 -13.114 14.216 1.00 96.38 76 TYR A O 1
ATOM 587 N N . GLY A 1 77 ? -15.612 -14.559 14.652 1.00 96.69 77 GLY A N 1
ATOM 588 C CA . GLY A 1 77 ? -14.799 -15.514 15.409 1.00 96.69 77 GLY A CA 1
ATOM 589 C C . GLY A 1 77 ? -14.288 -14.992 16.755 1.00 96.69 77 GLY A C 1
ATOM 590 O O . GLY A 1 77 ? -13.595 -15.730 17.447 1.00 96.69 77 GLY A O 1
ATOM 591 N N . HIS A 1 78 ? -14.615 -13.747 17.128 1.00 96.12 78 HIS A N 1
ATOM 592 C CA . HIS A 1 78 ? -14.259 -13.128 18.407 1.00 96.12 78 HIS A CA 1
ATOM 593 C C . HIS A 1 78 ? -12.775 -13.283 18.770 1.00 96.12 78 HIS A C 1
ATOM 595 O O . HIS A 1 78 ? -12.413 -13.492 19.928 1.00 96.12 78 HIS A O 1
ATOM 601 N N . THR A 1 79 ? -11.905 -13.173 17.760 1.00 96.62 79 THR A N 1
ATOM 602 C CA . THR A 1 79 ? -10.451 -13.339 17.922 1.00 96.62 79 THR A CA 1
ATOM 603 C C . THR A 1 79 ? -9.813 -12.220 18.741 1.00 96.62 79 THR A C 1
ATOM 605 O O . THR A 1 79 ? -8.704 -12.376 19.234 1.00 96.62 79 THR A O 1
ATOM 608 N N . TYR A 1 80 ? -10.519 -11.098 18.886 1.00 95.94 80 TYR A N 1
ATOM 609 C CA . TYR A 1 80 ? -10.159 -10.022 19.792 1.00 95.94 80 TYR A CA 1
ATOM 610 C C . TYR A 1 80 ? -11.179 -9.966 20.931 1.00 95.94 80 TYR A C 1
ATOM 612 O O . TYR A 1 80 ? -12.380 -9.828 20.678 1.00 95.94 80 TYR A O 1
ATOM 620 N N . LYS A 1 81 ? -10.697 -10.052 22.174 1.00 96.12 81 LYS A N 1
ATOM 621 C CA . LYS A 1 81 ? -11.517 -9.971 23.387 1.00 96.12 81 LYS A CA 1
ATOM 622 C C . LYS A 1 81 ? -11.249 -8.665 24.118 1.00 96.12 81 LYS A C 1
ATOM 624 O O . LYS A 1 81 ? -10.103 -8.247 24.275 1.00 96.12 81 LYS A O 1
ATOM 629 N N . VAL A 1 82 ? -12.316 -8.007 24.545 1.00 96.88 82 VAL A N 1
ATOM 630 C CA . VAL A 1 82 ? -12.223 -6.769 25.315 1.00 96.88 82 VAL A CA 1
ATOM 631 C C . VAL A 1 82 ? -11.933 -7.109 26.777 1.00 96.88 82 VAL A C 1
ATOM 633 O O . VAL A 1 82 ? -12.681 -7.851 27.405 1.00 96.88 82 VAL A O 1
ATOM 636 N N . GLU A 1 83 ? -10.851 -6.553 27.320 1.00 96.81 83 GLU A N 1
ATOM 637 C CA . GLU A 1 83 ? -10.421 -6.784 28.712 1.00 96.81 83 GLU A CA 1
ATOM 638 C C . GLU A 1 83 ? -10.814 -5.643 29.660 1.00 96.81 83 GLU A C 1
ATOM 640 O O . GLU A 1 83 ? -10.975 -5.842 30.858 1.00 96.81 83 GLU A O 1
ATOM 645 N N . GLN A 1 84 ? -11.011 -4.440 29.121 1.00 97.00 84 GLN A N 1
ATOM 646 C CA . GLN A 1 84 ? -11.362 -3.231 29.866 1.00 97.00 84 GLN A CA 1
ATOM 647 C C . GLN A 1 84 ? -12.367 -2.395 29.065 1.00 97.00 84 GLN A C 1
ATOM 649 O O . GLN A 1 84 ? -12.354 -2.496 27.838 1.00 97.00 84 GLN A O 1
ATOM 654 N N . PRO A 1 85 ? -13.223 -1.569 29.697 1.00 97.25 85 PRO A N 1
ATOM 655 C CA . PRO A 1 85 ? -14.166 -0.711 28.980 1.00 97.25 85 PRO A CA 1
ATOM 656 C C . PRO A 1 85 ? -13.462 0.224 27.988 1.00 97.25 85 PRO A C 1
ATOM 658 O O . PRO A 1 85 ? -12.526 0.932 28.365 1.00 97.25 85 PRO A O 1
ATOM 661 N N . ARG A 1 86 ? -13.895 0.245 26.719 1.00 96.62 86 ARG A N 1
ATOM 662 C CA . ARG A 1 86 ? -13.287 1.096 25.671 1.00 96.62 86 ARG A CA 1
ATOM 663 C C . ARG A 1 86 ? -14.311 1.620 24.673 1.00 96.62 86 ARG A C 1
ATOM 665 O O . ARG A 1 86 ? -15.455 1.175 24.637 1.00 96.62 86 ARG A O 1
ATOM 672 N N 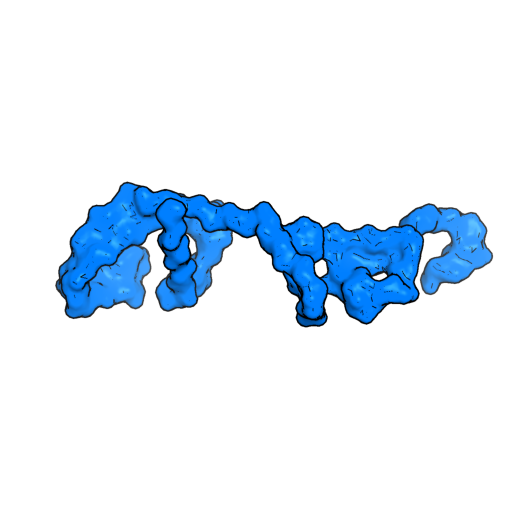. VAL A 1 87 ? -13.868 2.541 23.821 1.00 96.88 87 VAL A N 1
A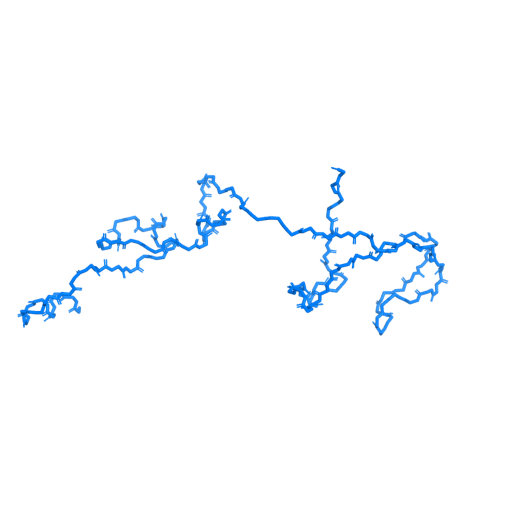TOM 673 C CA . VAL A 1 87 ? -14.631 3.032 22.668 1.00 96.88 87 VAL A CA 1
ATOM 674 C C . VAL A 1 87 ? -14.025 2.473 21.388 1.00 96.88 87 VAL A C 1
ATOM 676 O O . VAL A 1 87 ? -12.814 2.532 21.196 1.00 96.88 87 VAL A O 1
ATOM 679 N N . PHE A 1 88 ? -14.869 1.919 20.523 1.00 96.12 88 PHE A N 1
ATOM 680 C CA . PHE A 1 88 ? -14.481 1.370 19.230 1.00 96.12 88 PHE A CA 1
ATOM 681 C C . PHE A 1 88 ? -15.109 2.182 18.105 1.00 96.12 88 PHE A C 1
ATOM 683 O O . PHE A 1 88 ? -16.284 2.552 18.175 1.00 96.12 88 PHE A O 1
ATOM 690 N N . ALA A 1 89 ? -14.325 2.395 17.050 1.00 96.56 89 ALA A N 1
ATOM 691 C CA . ALA A 1 89 ? -14.774 2.962 15.792 1.00 96.56 89 ALA A CA 1
ATOM 692 C C . ALA A 1 89 ? -14.881 1.859 14.738 1.00 96.56 89 ALA A C 1
ATOM 694 O O . ALA A 1 89 ? -13.925 1.126 14.496 1.00 96.56 89 ALA A O 1
ATOM 695 N N . SER A 1 90 ? -16.047 1.745 14.106 1.00 96.31 90 SER A N 1
ATOM 696 C CA . SER A 1 90 ? -16.202 0.939 12.894 1.00 96.31 90 SER A CA 1
ATOM 697 C C . SER A 1 90 ? -15.821 1.796 11.694 1.00 96.31 90 SER A C 1
ATOM 699 O O . SER A 1 90 ? -16.386 2.877 11.512 1.00 96.31 90 SER A O 1
ATOM 701 N N . ILE A 1 91 ? -14.863 1.327 10.899 1.00 97.06 91 ILE A N 1
ATOM 702 C CA . ILE A 1 91 ? -14.381 2.018 9.701 1.00 97.06 91 ILE A CA 1
ATOM 703 C C . ILE A 1 91 ? -15.073 1.414 8.480 1.00 97.06 91 ILE A C 1
ATOM 705 O O . ILE A 1 91 ? -15.137 0.195 8.345 1.00 97.06 91 ILE A O 1
ATOM 709 N N . GLY A 1 92 ? -15.613 2.265 7.608 1.00 97.19 92 GLY A N 1
ATOM 710 C CA . GLY A 1 92 ? -16.318 1.854 6.391 1.00 97.19 92 GLY A CA 1
ATOM 711 C C . GLY A 1 92 ? -15.379 1.415 5.267 1.00 97.19 92 GLY A C 1
ATOM 712 O O . GLY A 1 92 ? -15.384 2.041 4.212 1.00 97.19 92 GLY A O 1
ATOM 713 N N . ILE A 1 93 ? -14.550 0.400 5.514 1.00 97.69 93 ILE A N 1
ATOM 714 C CA . ILE A 1 93 ? -13.684 -0.254 4.524 1.00 97.69 93 ILE A CA 1
ATOM 715 C C . ILE A 1 93 ? -13.490 -1.724 4.910 1.00 97.69 93 ILE A C 1
ATOM 717 O O . ILE A 1 93 ? -13.434 -2.060 6.097 1.00 97.69 93 ILE A O 1
ATOM 721 N N . GLY A 1 94 ? -13.373 -2.606 3.925 1.00 97.12 94 GLY A N 1
ATOM 722 C CA . GLY A 1 94 ? -13.118 -4.023 4.140 1.00 97.12 94 GLY A CA 1
ATOM 723 C C . GLY A 1 94 ? -12.352 -4.682 2.997 1.00 97.12 94 GLY A C 1
ATOM 724 O O . GLY A 1 94 ? -11.834 -4.044 2.084 1.00 97.12 94 GLY A O 1
ATOM 725 N N . TYR A 1 95 ? -12.272 -6.009 3.050 1.00 97.50 95 TYR A N 1
ATOM 726 C CA . TYR A 1 95 ? -11.479 -6.789 2.097 1.00 97.50 95 TYR A CA 1
ATOM 727 C C . TYR A 1 95 ? -12.010 -6.750 0.664 1.00 97.50 95 TYR A C 1
ATOM 729 O O . TYR A 1 95 ? -11.222 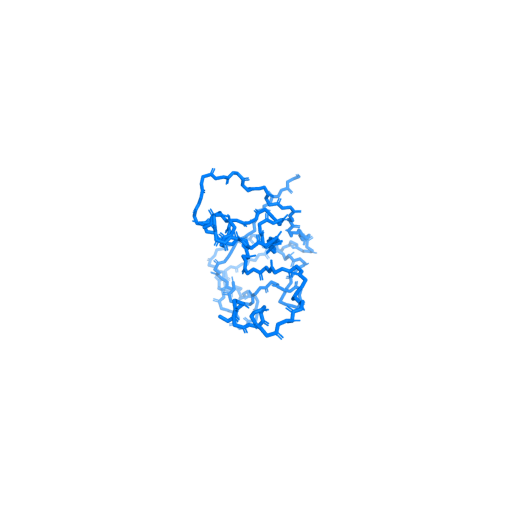-6.888 -0.267 1.00 97.50 95 TYR A O 1
ATOM 737 N N . ALA A 1 96 ? -13.314 -6.536 0.479 1.00 97.62 96 ALA A N 1
ATOM 738 C CA . ALA A 1 96 ? -13.903 -6.352 -0.845 1.00 97.62 96 ALA A CA 1
ATOM 739 C C . ALA A 1 96 ? -13.416 -5.055 -1.517 1.00 97.62 96 ALA A C 1
ATOM 741 O O . ALA A 1 96 ? -13.360 -4.991 -2.741 1.00 97.62 96 ALA A O 1
ATOM 742 N N . ASP A 1 97 ? -12.990 -4.069 -0.722 1.00 97.56 97 ASP A N 1
ATOM 743 C CA . ASP A 1 97 ? -12.423 -2.799 -1.188 1.00 97.56 97 ASP A CA 1
ATOM 744 C C . ASP A 1 97 ? -10.901 -2.882 -1.422 1.00 97.56 97 ASP A C 1
ATOM 746 O O . ASP A 1 97 ? -10.267 -1.895 -1.788 1.00 97.56 97 ASP A O 1
ATOM 750 N N . GLY A 1 98 ? -10.289 -4.051 -1.187 1.00 96.88 98 GLY A N 1
ATOM 751 C CA . GLY A 1 98 ? -8.845 -4.273 -1.307 1.00 96.88 98 GLY A CA 1
ATOM 752 C C . GLY A 1 98 ? -8.058 -4.184 0.007 1.00 96.88 98 GLY A C 1
ATOM 753 O O . GLY A 1 98 ? -6.843 -4.390 -0.006 1.00 96.88 98 GLY A O 1
ATOM 754 N N . TYR A 1 99 ? -8.710 -3.938 1.152 1.00 96.75 99 TYR A N 1
ATOM 755 C CA . TYR A 1 99 ? -8.040 -3.939 2.459 1.00 96.75 99 TYR A CA 1
ATOM 756 C C . TYR A 1 99 ? -7.779 -5.372 2.953 1.00 96.75 99 TYR A C 1
ATOM 758 O O . TYR A 1 99 ? -8.696 -6.095 3.346 1.00 96.75 99 TYR A O 1
ATOM 766 N N . GLN A 1 100 ? -6.523 -5.822 2.897 1.00 97.00 100 GLN A N 1
ATOM 767 C CA . GLN A 1 100 ? -6.196 -7.241 3.048 1.00 97.00 100 GLN A CA 1
ATOM 768 C C . GLN A 1 100 ? -6.646 -7.820 4.393 1.00 97.00 100 GLN A C 1
ATOM 770 O O . GLN A 1 100 ? -6.281 -7.341 5.461 1.00 97.00 100 GLN A O 1
ATOM 775 N N . ARG A 1 101 ? -7.355 -8.955 4.350 1.00 96.88 101 ARG A N 1
ATOM 776 C CA . ARG A 1 101 ? -7.806 -9.662 5.561 1.00 96.88 101 ARG A CA 1
ATOM 777 C C . ARG A 1 101 ? -6.646 -10.076 6.482 1.00 96.88 101 ARG A C 1
ATOM 779 O O . ARG A 1 101 ? -6.858 -10.225 7.683 1.00 96.88 101 ARG A O 1
ATOM 786 N N . LEU A 1 102 ? -5.439 -10.253 5.937 1.00 97.38 102 LEU A N 1
ATOM 787 C CA . LEU A 1 102 ? -4.223 -10.572 6.698 1.00 97.38 102 LEU A CA 1
ATOM 788 C C . LEU A 1 102 ? -3.853 -9.494 7.728 1.00 97.38 102 LEU A C 1
ATOM 790 O O . LEU A 1 102 ? -3.209 -9.814 8.718 1.00 97.38 102 LEU A O 1
ATOM 794 N N . PHE A 1 103 ? -4.331 -8.262 7.556 1.00 96.75 103 PHE A N 1
ATOM 795 C CA . PHE A 1 103 ? -4.139 -7.167 8.508 1.00 96.75 103 PHE A CA 1
ATOM 796 C C . PHE A 1 103 ? -5.003 -7.274 9.777 1.00 96.75 103 PHE A C 1
ATOM 798 O O . PHE A 1 103 ? -4.889 -6.448 10.683 1.00 96.75 103 PHE A O 1
ATOM 805 N N . SER A 1 104 ? -5.855 -8.301 9.886 1.00 97.12 104 SER A N 1
ATOM 806 C CA . SER A 1 104 ? -6.667 -8.547 11.084 1.00 97.12 104 SER A CA 1
ATOM 807 C C . SER A 1 104 ? -5.787 -8.631 12.339 1.00 97.12 104 SER A C 1
ATOM 809 O O . SER A 1 104 ? -4.956 -9.527 12.453 1.00 97.12 104 SER A O 1
ATOM 811 N N . ASN A 1 105 ? -6.012 -7.729 13.300 1.00 96.19 105 ASN A N 1
ATOM 812 C CA . ASN A 1 105 ? -5.234 -7.575 14.541 1.00 96.19 105 ASN A CA 1
ATOM 813 C C . ASN A 1 105 ? -3.748 -7.191 14.356 1.00 96.19 105 ASN A C 1
ATOM 815 O O . ASN A 1 105 ? -2.980 -7.353 15.303 1.00 96.19 105 ASN A O 1
ATOM 819 N N . GLN A 1 106 ? -3.326 -6.711 13.180 1.00 96.38 106 GLN A N 1
ATOM 820 C CA . GLN A 1 106 ? -1.906 -6.439 12.884 1.00 96.38 106 GLN A CA 1
ATOM 821 C C . GLN A 1 106 ? -1.621 -5.060 12.275 1.00 96.38 106 GLN A C 1
ATOM 823 O O . GLN A 1 106 ? -0.460 -4.731 12.055 1.00 96.38 106 GLN A O 1
ATOM 828 N N . ASP A 1 107 ? -2.646 -4.255 12.008 1.00 95.69 107 ASP A N 1
ATOM 829 C CA . ASP A 1 107 ? -2.508 -2.985 11.289 1.00 95.69 107 ASP A CA 1
ATOM 830 C C . ASP A 1 107 ? -3.160 -1.816 12.043 1.00 95.69 107 ASP A C 1
ATOM 832 O O . ASP A 1 107 ? -3.833 -2.006 13.064 1.00 95.69 107 ASP A O 1
ATOM 836 N N . PHE A 1 108 ? -2.944 -0.594 11.558 1.00 94.81 108 PHE A N 1
ATOM 837 C CA . PHE A 1 108 ? -3.418 0.637 12.178 1.00 94.81 108 PHE A CA 1
ATOM 838 C C . PHE A 1 108 ? -3.968 1.635 11.152 1.00 94.81 108 PHE A C 1
ATOM 840 O O . PHE A 1 108 ? -3.587 1.661 9.988 1.00 94.81 108 PHE A O 1
ATOM 847 N N . PHE A 1 109 ? -4.846 2.522 11.622 1.00 94.00 109 PHE A N 1
ATOM 848 C CA . PHE A 1 109 ? -5.318 3.682 10.867 1.00 94.00 109 PHE A CA 1
ATOM 849 C C . PHE A 1 109 ? -4.769 4.960 11.497 1.00 94.00 109 PHE A C 1
ATOM 851 O O . PHE A 1 109 ? -4.694 5.074 12.721 1.00 94.00 109 PHE A O 1
ATOM 858 N N . VAL A 1 110 ? -4.441 5.949 10.667 1.00 94.69 110 VAL A N 1
ATOM 859 C CA . VAL A 1 110 ? -4.109 7.300 11.132 1.00 94.69 110 VAL A CA 1
ATOM 860 C C . VAL A 1 110 ? -5.350 8.174 11.026 1.00 94.69 110 VAL A C 1
ATOM 862 O O . VAL A 1 110 ? -5.925 8.326 9.948 1.00 94.69 110 VAL A O 1
ATOM 865 N N . PHE A 1 111 ? -5.755 8.769 12.145 1.00 89.31 111 PHE A N 1
ATOM 866 C CA . PHE A 1 111 ? -6.830 9.751 12.153 1.00 89.31 111 PHE A CA 1
ATOM 867 C C . PHE A 1 111 ? -6.291 11.102 11.668 1.00 89.31 111 PHE A C 1
ATOM 869 O O . PHE A 1 111 ? -5.399 11.672 12.296 1.00 89.31 111 PHE A O 1
ATOM 876 N N . LYS A 1 112 ? -6.819 11.603 10.548 1.00 81.44 112 LYS A N 1
ATOM 877 C CA . LYS A 1 112 ? -6.545 12.954 10.039 1.00 81.44 112 LYS A CA 1
ATOM 878 C C . LYS A 1 112 ? -7.798 13.813 10.246 1.00 81.44 112 LYS A C 1
ATOM 880 O O . LYS A 1 112 ? -8.878 13.388 9.834 1.00 81.44 112 LYS A O 1
ATOM 885 N N . GLN A 1 113 ? -7.638 14.952 10.924 1.00 67.25 113 GLN A N 1
ATOM 886 C CA . GLN A 1 113 ? -8.666 15.996 11.054 1.00 67.25 113 GLN A CA 1
ATOM 887 C C . GLN A 1 113 ? -8.780 16.802 9.762 1.00 67.25 113 GLN A C 1
ATOM 889 O O . GLN A 1 113 ? -7.737 16.964 9.086 1.00 67.25 113 GLN A O 1
#